Protein AF-A0A5N3VPN5-F1 (afdb_monomer_lite)

Foldseek 3Di:
DDPFPAPPVNQWGFAQDEDPQWDFDDQDPVRGTTTGGPV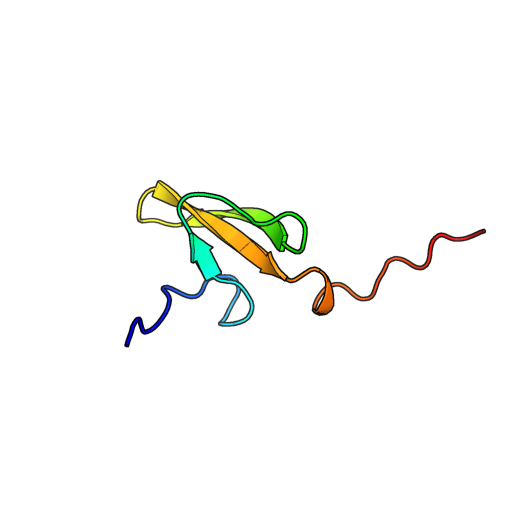PPPPPPPPD

Sequence (48 aa):
RSEFKRCWNGQGACRTYCTKYETYMHLCPDATLCCLPYGLKPVKTQKV

Radius of gyration: 11.73 Å; chains: 1; bounding box: 20×20×42 Å

Organism: Muntiacus muntjak (NCBI:txid9888)

InterPro domains:
  IPR025933 Beta-defensin domain [PF13841] (6-35)

pLDDT: mean 73.5, std 15.04, range [44.44, 88.44]

Structure (mmCIF, N/CA/C/O backbone):
data_AF-A0A5N3VPN5-F1
#
_entry.id   AF-A0A5N3VPN5-F1
#
loop_
_atom_site.group_PDB
_atom_site.id
_atom_site.type_symbol
_atom_site.label_atom_id
_atom_site.label_alt_id
_atom_site.label_comp_id
_atom_site.label_asym_id
_atom_site.label_entity_id
_atom_site.label_seq_id
_atom_site.pdbx_PDB_ins_code
_atom_site.Cartn_x
_atom_site.Cartn_y
_atom_site.Cartn_z
_atom_site.occupancy
_atom_site.B_iso_or_equiv
_atom_site.auth_seq_id
_atom_site.auth_comp_id
_atom_site.auth_asym_id
_atom_site.auth_atom_id
_atom_site.pdbx_PDB_model_num
ATOM 1 N N . ARG A 1 1 ? -9.847 -6.462 -17.386 1.00 47.00 1 ARG A N 1
ATOM 2 C CA . ARG A 1 1 ? -10.243 -6.727 -15.981 1.00 47.00 1 ARG A CA 1
ATOM 3 C C . ARG A 1 1 ? -8.980 -7.181 -15.265 1.00 47.00 1 ARG A C 1
ATOM 5 O O . ARG A 1 1 ? -8.608 -8.325 -15.438 1.00 47.00 1 ARG A O 1
ATOM 12 N N . SER A 1 2 ? -8.244 -6.262 -14.633 1.00 49.59 2 SER A N 1
ATOM 13 C CA . SER A 1 2 ? -6.873 -6.517 -14.172 1.00 49.59 2 SER A CA 1
ATOM 14 C C . SER A 1 2 ? -6.828 -7.677 -13.183 1.00 49.59 2 SER A C 1
AT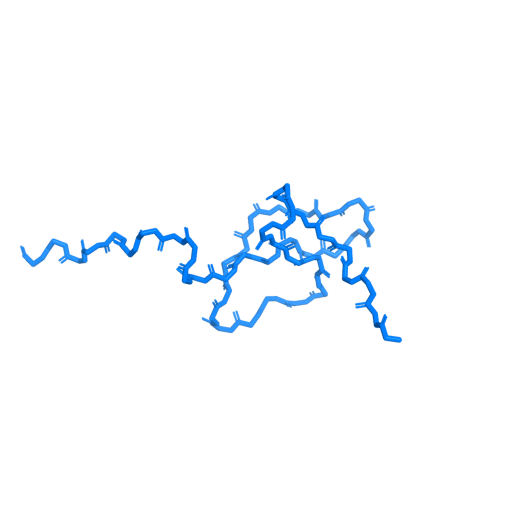OM 16 O O . SER A 1 2 ? -7.323 -7.564 -12.064 1.00 49.59 2 SER A O 1
ATOM 18 N N . GLU A 1 3 ? -6.242 -8.789 -13.608 1.00 48.59 3 GLU A N 1
ATOM 19 C CA . GLU A 1 3 ? -5.841 -9.922 -12.777 1.00 48.59 3 GLU A CA 1
ATOM 20 C C . GLU A 1 3 ? -4.652 -9.476 -11.929 1.00 48.59 3 GLU A C 1
ATOM 22 O O . GLU A 1 3 ? -3.505 -9.793 -12.223 1.00 48.59 3 GLU A O 1
ATOM 27 N N . PHE A 1 4 ? -4.953 -8.611 -10.951 1.00 58.12 4 PHE A N 1
ATOM 28 C CA . PHE A 1 4 ? -4.022 -7.965 -10.034 1.00 58.12 4 PHE A CA 1
ATOM 29 C C . PHE A 1 4 ? -2.826 -8.871 -9.776 1.00 58.12 4 PHE A C 1
ATOM 31 O O . PHE A 1 4 ? -3.006 -9.982 -9.285 1.00 58.12 4 PHE A O 1
ATOM 38 N N . LYS A 1 5 ? -1.627 -8.391 -10.115 1.00 69.12 5 LYS A N 1
ATOM 39 C CA . LYS A 1 5 ? -0.358 -8.996 -9.718 1.00 69.12 5 LYS A CA 1
ATOM 40 C C . LYS A 1 5 ? -0.406 -9.156 -8.204 1.00 69.12 5 LYS A C 1
ATOM 42 O O . LYS A 1 5 ? -0.231 -8.188 -7.470 1.00 69.12 5 LYS A O 1
ATOM 47 N N . ARG A 1 6 ? -0.825 -10.323 -7.730 1.00 75.56 6 ARG A N 1
ATOM 48 C CA . ARG A 1 6 ? -1.046 -10.552 -6.310 1.00 75.56 6 ARG A CA 1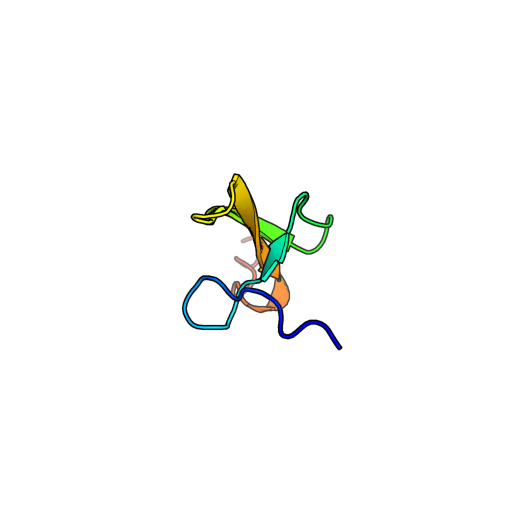
A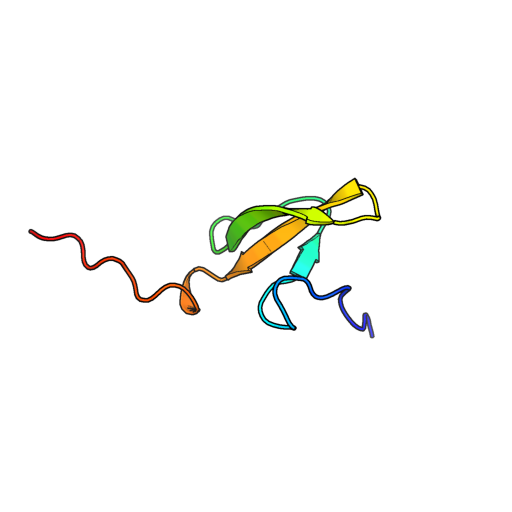TOM 49 C C . ARG A 1 6 ? 0.289 -10.914 -5.687 1.00 75.56 6 ARG A C 1
ATOM 51 O O . ARG A 1 6 ? 1.036 -11.720 -6.230 1.00 75.56 6 ARG A O 1
ATOM 58 N N . CYS A 1 7 ? 0.569 -10.331 -4.538 1.00 81.12 7 CYS A N 1
ATOM 59 C CA . CYS A 1 7 ? 1.705 -10.690 -3.705 1.00 81.12 7 CYS A CA 1
ATOM 60 C C . CYS A 1 7 ? 1.207 -11.440 -2.464 1.00 81.12 7 CYS A C 1
ATOM 62 O O . CYS A 1 7 ? 0.000 -11.622 -2.279 1.00 81.12 7 CYS A O 1
ATOM 64 N N . TRP A 1 8 ? 2.124 -11.916 -1.622 1.00 78.88 8 TRP A N 1
ATOM 65 C CA . TRP A 1 8 ? 1.773 -12.605 -0.375 1.00 78.88 8 TRP A CA 1
ATOM 66 C C . TRP A 1 8 ? 0.790 -13.781 -0.577 1.00 78.88 8 TRP A C 1
ATOM 68 O O . TRP A 1 8 ? -0.252 -13.879 0.073 1.00 78.88 8 TRP A O 1
ATOM 78 N N . ASN A 1 9 ? 1.095 -14.658 -1.541 1.00 77.81 9 ASN A N 1
ATOM 79 C CA . ASN A 1 9 ? 0.289 -15.837 -1.882 1.00 77.81 9 ASN A CA 1
ATOM 80 C C . ASN A 1 9 ? -1.168 -15.531 -2.292 1.00 77.81 9 ASN A C 1
ATOM 82 O O . ASN A 1 9 ? -2.087 -16.274 -1.961 1.00 77.81 9 ASN A O 1
ATOM 86 N N . GLY A 1 10 ? -1.409 -14.405 -2.968 1.00 79.25 10 GLY A N 1
ATOM 87 C CA . GLY A 1 10 ? -2.762 -14.032 -3.388 1.00 79.25 10 GLY A CA 1
ATOM 88 C C . GLY A 1 10 ? -3.483 -13.064 -2.448 1.00 79.25 10 GLY A C 1
ATOM 89 O O . GLY A 1 10 ? -4.529 -12.539 -2.821 1.00 79.25 10 GLY A O 1
ATOM 90 N N . GLN A 1 11 ? -2.939 -12.831 -1.251 1.00 79.44 11 GLN A N 1
ATOM 91 C CA . GLN A 1 11 ? -3.570 -12.017 -0.207 1.00 79.44 11 GLN A CA 1
ATOM 92 C C . GLN A 1 11 ? -3.307 -10.518 -0.378 1.00 79.44 11 GLN A C 1
ATOM 94 O O . GLN A 1 11 ? -4.105 -9.696 0.068 1.00 79.44 11 GLN A O 1
ATOM 99 N N . GLY A 1 12 ? -2.187 -10.157 -1.006 1.00 84.00 12 GLY A N 1
ATOM 100 C CA . GLY A 1 12 ? -1.810 -8.774 -1.285 1.00 84.00 12 GLY A CA 1
ATOM 101 C C . GLY A 1 12 ? -1.918 -8.436 -2.760 1.00 84.00 12 GLY A C 1
ATOM 102 O O . GLY A 1 12 ? -1.981 -9.319 -3.614 1.00 84.00 12 GLY A O 1
ATOM 103 N N . ALA A 1 13 ? -1.905 -7.147 -3.069 1.00 86.94 13 ALA A N 1
ATOM 104 C CA . ALA A 1 13 ? -1.895 -6.626 -4.425 1.00 86.94 13 ALA A CA 1
ATOM 105 C C . ALA A 1 13 ? -0.645 -5.772 -4.651 1.00 86.94 13 ALA A C 1
ATOM 107 O O . ALA A 1 13 ? -0.359 -4.851 -3.891 1.00 86.94 13 ALA A O 1
ATOM 108 N N . CYS A 1 14 ? 0.080 -6.050 -5.726 1.00 86.00 14 CYS A N 1
ATOM 109 C CA . CYS A 1 14 ? 1.133 -5.186 -6.229 1.00 86.00 14 CYS A CA 1
ATOM 110 C C . CYS A 1 14 ? 0.500 -3.944 -6.870 1.00 86.00 14 CYS A C 1
ATOM 112 O O . CYS A 1 14 ? -0.264 -4.050 -7.835 1.00 86.00 14 CYS A O 1
ATOM 114 N N . ARG A 1 15 ? 0.798 -2.767 -6.320 1.00 84.88 15 ARG A N 1
ATOM 115 C CA . ARG A 1 15 ? 0.302 -1.456 -6.763 1.00 84.88 15 ARG A CA 1
ATOM 116 C C . ARG A 1 15 ? 1.428 -0.428 -6.726 1.00 84.88 15 ARG A C 1
ATOM 118 O O . ARG A 1 15 ? 2.386 -0.589 -5.990 1.00 84.88 15 ARG A O 1
ATOM 125 N N . THR A 1 16 ? 1.338 0.6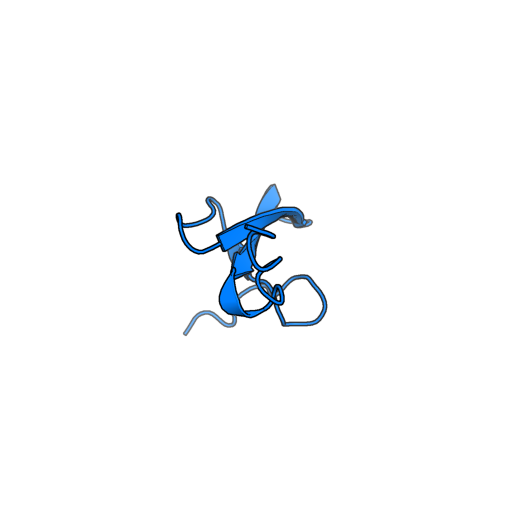59 -7.481 1.00 85.88 16 THR A N 1
ATOM 126 C CA . THR A 1 16 ? 2.326 1.754 -7.393 1.00 85.88 16 THR A CA 1
ATOM 127 C C . THR A 1 16 ? 2.288 2.490 -6.051 1.00 85.88 16 THR A C 1
ATOM 129 O O . THR A 1 16 ? 3.313 2.999 -5.614 1.00 85.88 16 THR A O 1
ATOM 132 N N . TYR A 1 17 ? 1.137 2.511 -5.375 1.00 83.56 17 TYR A N 1
ATOM 133 C CA . TYR A 1 17 ? 0.966 3.056 -4.029 1.00 83.56 17 TYR A CA 1
ATOM 134 C C . TYR A 1 17 ? -0.007 2.195 -3.219 1.00 83.56 17 TYR A C 1
ATOM 136 O O . TYR A 1 17 ? -0.966 1.646 -3.770 1.00 83.56 17 TYR A O 1
ATOM 144 N N . CYS A 1 18 ? 0.227 2.096 -1.911 1.00 82.38 18 CYS A N 1
ATOM 145 C CA . CYS A 1 18 ? -0.720 1.470 -0.993 1.00 82.38 18 CYS A CA 1
ATOM 146 C C . CYS A 1 18 ? -1.771 2.485 -0.556 1.00 82.38 18 CYS A C 1
ATOM 148 O O . CYS A 1 18 ? -1.464 3.645 -0.281 1.00 82.38 18 CYS A O 1
ATOM 150 N N . THR A 1 19 ? -3.026 2.055 -0.503 1.00 82.94 19 THR A N 1
ATOM 151 C CA . THR A 1 19 ? -4.100 2.873 0.061 1.00 82.94 19 THR A CA 1
ATOM 152 C C . THR A 1 19 ? -3.958 2.960 1.582 1.00 82.94 19 THR A C 1
ATOM 154 O O . THR A 1 19 ? -3.289 2.136 2.201 1.00 82.94 19 THR A O 1
ATOM 157 N N . LYS A 1 20 ? -4.643 3.914 2.228 1.00 83.25 20 LYS A N 1
ATOM 158 C CA . LYS A 1 20 ? -4.637 4.031 3.702 1.00 83.25 20 LYS A CA 1
ATOM 159 C C . LYS A 1 20 ? -5.157 2.781 4.433 1.00 83.25 20 LYS A C 1
ATOM 161 O O . LYS A 1 20 ? -4.953 2.648 5.633 1.00 83.25 20 LYS A O 1
ATOM 166 N N . TYR A 1 21 ? -5.876 1.909 3.723 1.00 80.81 21 TYR A N 1
ATOM 167 C CA . TYR A 1 21 ? -6.410 0.646 4.234 1.00 80.81 21 TYR A CA 1
ATOM 168 C C . TYR A 1 21 ? -5.520 -0.556 3.893 1.00 80.81 21 TYR A C 1
ATOM 170 O O . TYR A 1 21 ? -5.892 -1.698 4.168 1.00 80.81 21 TYR A O 1
ATOM 178 N N . GLU A 1 22 ? -4.340 -0.312 3.334 1.00 85.25 22 GLU A N 1
ATOM 179 C CA . GLU A 1 22 ? -3.344 -1.325 3.042 1.00 85.25 22 GLU A CA 1
ATOM 180 C C . GLU A 1 22 ? -2.041 -1.013 3.779 1.00 85.25 22 GLU A C 1
ATOM 182 O O . GLU A 1 22 ? -1.702 0.134 4.059 1.00 85.25 22 GLU A O 1
ATOM 187 N N . THR A 1 23 ? -1.283 -2.058 4.077 1.00 83.31 23 THR A N 1
ATOM 188 C CA . THR A 1 23 ? 0.052 -1.959 4.641 1.00 83.31 23 THR A CA 1
ATOM 189 C C . THR A 1 23 ? 1.061 -2.354 3.575 1.00 83.31 23 THR A C 1
ATOM 191 O O . THR A 1 23 ? 0.890 -3.359 2.879 1.00 83.31 23 THR A O 1
ATOM 194 N N . TYR A 1 24 ? 2.117 -1.561 3.443 1.00 85.81 24 TYR A N 1
ATOM 195 C CA . TYR A 1 24 ? 3.252 -1.938 2.619 1.00 85.81 24 TYR A CA 1
ATOM 196 C C . TYR A 1 24 ? 3.996 -3.109 3.269 1.00 85.81 24 TYR A C 1
ATOM 198 O O . TYR A 1 24 ? 4.281 -3.075 4.468 1.00 85.81 24 TYR A O 1
ATOM 206 N N . MET A 1 25 ? 4.313 -4.136 2.480 1.00 83.31 25 MET A N 1
ATOM 207 C CA . MET A 1 25 ? 5.171 -5.239 2.921 1.00 83.31 25 MET A CA 1
ATOM 208 C C . MET A 1 25 ? 6.526 -5.264 2.224 1.00 83.31 25 MET A C 1
ATOM 210 O O . MET A 1 25 ? 7.551 -5.269 2.898 1.00 83.31 25 MET A O 1
ATOM 214 N N . HIS A 1 26 ? 6.539 -5.331 0.892 1.00 86.62 26 HIS A N 1
ATOM 215 C CA . HIS A 1 26 ? 7.764 -5.456 0.099 1.00 86.62 26 HIS A CA 1
ATOM 216 C C . HIS A 1 26 ? 7.573 -4.883 -1.307 1.00 86.62 26 HIS A C 1
ATOM 218 O O . HIS A 1 26 ? 6.447 -4.639 -1.732 1.00 86.62 26 HIS A O 1
ATOM 224 N N . LEU A 1 27 ? 8.652 -4.692 -2.063 1.00 86.19 27 LEU A N 1
ATOM 225 C CA . LEU A 1 27 ? 8.557 -4.375 -3.487 1.00 86.19 27 LEU A CA 1
ATOM 226 C C . LEU A 1 27 ? 8.284 -5.653 -4.282 1.00 86.19 27 LEU A C 1
ATOM 228 O O . LEU A 1 27 ? 8.930 -6.683 -4.084 1.00 86.19 27 LEU A O 1
ATOM 232 N N . CYS A 1 28 ? 7.297 -5.597 -5.162 1.00 84.81 28 CYS A N 1
ATOM 233 C CA . CYS A 1 28 ? 7.067 -6.611 -6.176 1.00 84.81 28 CYS A CA 1
ATOM 234 C C . CYS A 1 28 ? 8.160 -6.533 -7.256 1.00 84.81 28 CYS A C 1
ATOM 236 O O . CYS A 1 28 ? 8.759 -5.470 -7.442 1.00 84.81 28 CYS A O 1
ATOM 238 N N . PRO A 1 29 ? 8.394 -7.623 -8.007 1.00 83.44 29 PRO A N 1
ATOM 239 C CA . PRO A 1 29 ? 9.415 -7.670 -9.060 1.00 83.44 29 PRO A CA 1
ATOM 240 C C . PRO A 1 29 ? 9.214 -6.623 -10.167 1.00 83.44 29 PRO A C 1
ATOM 242 O O . PRO A 1 29 ? 10.162 -6.254 -10.845 1.00 83.44 29 PRO A O 1
ATOM 245 N N . ASP A 1 30 ? 8.002 -6.090 -10.308 1.00 79.94 30 ASP A N 1
ATOM 246 C CA . ASP A 1 30 ? 7.660 -5.025 -11.253 1.00 79.94 30 ASP A CA 1
ATOM 247 C C . ASP A 1 30 ? 7.906 -3.599 -10.725 1.00 79.94 30 ASP A C 1
ATOM 249 O O . ASP A 1 30 ? 7.305 -2.649 -11.221 1.00 79.94 30 ASP A O 1
ATOM 253 N N . ALA A 1 31 ? 8.719 -3.439 -9.673 1.00 83.19 31 ALA A N 1
ATOM 254 C CA . ALA A 1 31 ? 8.981 -2.168 -8.980 1.00 83.19 31 ALA A CA 1
ATOM 255 C C . ALA A 1 31 ? 7.742 -1.489 -8.354 1.00 83.19 31 ALA A C 1
ATOM 257 O O . ALA A 1 31 ? 7.799 -0.354 -7.885 1.00 83.19 31 ALA A O 1
ATOM 258 N N . THR A 1 32 ? 6.613 -2.191 -8.295 1.00 86.62 32 THR A N 1
ATOM 259 C CA . THR A 1 32 ? 5.406 -1.768 -7.577 1.00 86.62 32 THR A CA 1
ATOM 260 C C . THR A 1 32 ? 5.461 -2.209 -6.114 1.00 86.62 32 THR A C 1
ATOM 262 O O . THR A 1 32 ? 6.052 -3.232 -5.793 1.00 86.62 32 THR A O 1
ATOM 265 N N . LEU A 1 33 ? 4.786 -1.502 -5.220 1.00 88.31 33 LEU A N 1
ATOM 266 C CA . LEU A 1 33 ? 4.644 -1.841 -3.807 1.00 88.31 33 LEU A CA 1
ATOM 267 C C . LEU A 1 33 ? 3.642 -2.995 -3.609 1.00 88.31 33 LEU A C 1
ATOM 269 O O . LEU A 1 33 ? 2.506 -2.935 -4.075 1.00 88.31 33 LEU A O 1
ATOM 273 N N . CYS A 1 34 ? 4.038 -4.048 -2.894 1.00 88.44 34 CYS A N 1
ATOM 274 C CA . CYS A 1 34 ? 3.123 -5.069 -2.391 1.00 88.44 34 CYS A CA 1
ATOM 275 C C . CYS A 1 34 ? 2.322 -4.493 -1.224 1.00 88.44 34 CYS A C 1
ATOM 277 O O . CYS A 1 34 ? 2.855 -4.268 -0.131 1.00 88.44 34 CYS A O 1
ATOM 279 N N . CYS A 1 35 ? 1.038 -4.276 -1.475 1.00 87.81 35 CYS A N 1
ATOM 280 C CA . CYS A 1 35 ? 0.084 -3.717 -0.537 1.00 87.81 35 CYS A CA 1
ATOM 281 C C . CYS A 1 35 ? -0.830 -4.826 -0.018 1.00 87.81 35 CYS A C 1
ATOM 283 O O . CYS A 1 35 ? -1.484 -5.525 -0.793 1.00 87.81 35 CYS A O 1
ATOM 285 N N . LEU A 1 36 ? -0.872 -4.999 1.301 1.00 84.62 36 LEU A N 1
ATOM 286 C CA . LEU A 1 36 ? -1.749 -5.963 1.961 1.00 84.62 36 LEU A CA 1
ATOM 287 C C . LEU A 1 36 ? -2.909 -5.258 2.665 1.00 84.62 36 LEU A C 1
ATOM 289 O O . LEU A 1 36 ? -2.640 -4.391 3.495 1.00 84.62 36 LEU A O 1
ATOM 293 N N . PRO A 1 37 ? -4.174 -5.643 2.426 1.00 81.38 37 PRO A N 1
ATOM 294 C CA . PRO A 1 37 ? -5.313 -5.071 3.139 1.00 81.38 37 PRO A CA 1
ATOM 295 C C . PRO A 1 37 ? -5.185 -5.277 4.654 1.00 81.38 37 PRO A C 1
ATOM 297 O O . PRO A 1 37 ? -4.924 -6.393 5.108 1.00 81.38 37 PRO A O 1
ATOM 300 N N . TYR A 1 38 ? -5.436 -4.238 5.460 1.00 70.62 38 TYR A N 1
ATOM 301 C CA . TYR A 1 38 ? -5.413 -4.357 6.927 1.00 70.62 38 TYR A CA 1
ATOM 302 C C . TYR A 1 38 ? -6.408 -5.393 7.463 1.00 70.62 38 TYR A C 1
ATOM 304 O O . TYR A 1 38 ? -6.164 -5.945 8.528 1.00 70.62 38 TYR A O 1
ATOM 312 N N . GLY A 1 39 ? -7.475 -5.714 6.721 1.00 61.91 39 GLY A N 1
ATOM 313 C CA . GLY A 1 39 ? -8.445 -6.751 7.096 1.00 61.91 39 GLY A CA 1
ATOM 314 C C . GLY A 1 39 ? -7.889 -8.182 7.133 1.00 61.91 39 GLY A C 1
ATOM 315 O O . GLY A 1 39 ? -8.559 -9.069 7.645 1.00 61.91 39 GLY A O 1
ATOM 316 N N . LEU A 1 40 ? -6.677 -8.412 6.612 1.00 58.41 40 LEU A N 1
ATOM 317 C CA . LEU A 1 40 ? -5.973 -9.701 6.677 1.00 58.41 40 LEU A CA 1
ATOM 318 C C . LEU A 1 40 ? -4.936 -9.770 7.797 1.00 58.41 40 LEU A C 1
ATOM 320 O O . LEU A 1 40 ? -4.486 -10.858 8.152 1.00 58.41 40 LEU A O 1
ATOM 324 N N . LYS A 1 41 ? -4.557 -8.631 8.385 1.00 49.91 41 LYS A N 1
ATOM 325 C CA . LYS A 1 41 ? -3.904 -8.683 9.687 1.00 49.91 41 LYS A CA 1
ATOM 326 C C . LYS A 1 41 ? -5.030 -8.915 10.692 1.00 49.91 41 LYS A C 1
ATOM 328 O O . LYS A 1 41 ? -5.948 -8.094 10.710 1.00 49.91 41 LYS A O 1
ATOM 333 N N . PRO A 1 42 ? -4.994 -9.963 11.545 1.00 46.44 42 PRO A N 1
ATOM 334 C CA . PRO A 1 42 ? -5.742 -9.871 12.785 1.00 46.44 42 PRO A CA 1
ATOM 335 C C . PRO A 1 42 ? -5.272 -8.555 13.372 1.00 46.44 42 PRO A C 1
ATOM 337 O O . PRO A 1 42 ? -4.064 -8.360 13.561 1.00 46.44 42 PRO A O 1
ATOM 340 N N . VAL A 1 43 ? -6.200 -7.603 13.485 1.00 51.59 43 VAL A N 1
ATOM 341 C CA . VAL A 1 43 ? -5.957 -6.338 14.158 1.00 51.59 43 VAL A CA 1
ATOM 342 C C . VAL A 1 43 ? -5.177 -6.765 15.386 1.00 51.59 43 VAL A C 1
ATOM 344 O O . VAL A 1 43 ? -5.663 -7.606 16.148 1.00 51.59 43 VAL A O 1
ATOM 347 N N . LYS A 1 44 ? -3.920 -6.323 15.527 1.00 52.75 44 LYS A N 1
ATOM 348 C CA . LYS A 1 44 ? -3.333 -6.321 1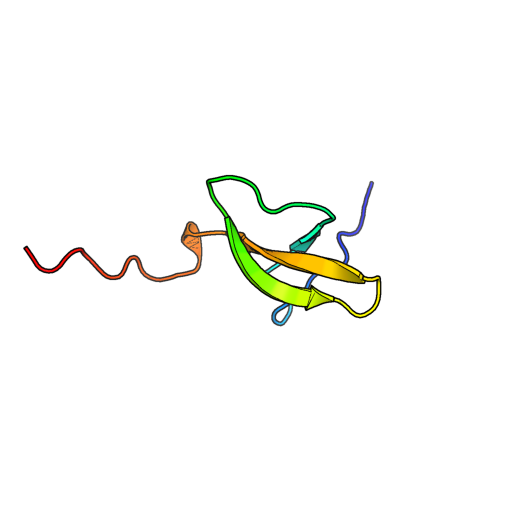6.857 1.00 52.75 44 LYS A CA 1
ATOM 349 C C . LYS A 1 44 ? -4.290 -5.401 17.578 1.00 52.75 44 LYS A C 1
ATOM 351 O O . LYS A 1 44 ? -4.175 -4.188 17.425 1.00 52.75 44 LYS A O 1
ATOM 356 N N . THR A 1 45 ? -5.316 -6.004 18.187 1.00 48.19 45 THR A N 1
ATOM 357 C CA . THR A 1 45 ? -6.187 -5.409 19.172 1.00 48.19 45 THR A CA 1
ATOM 358 C C . THR A 1 45 ? -5.235 -4.543 19.933 1.00 48.19 45 THR A C 1
ATOM 360 O O . THR A 1 45 ? -4.250 -5.052 20.478 1.00 48.19 45 THR A O 1
ATOM 363 N N . GLN A 1 46 ? -5.434 -3.237 19.785 1.00 52.41 46 GLN A N 1
ATOM 364 C CA . GLN A 1 46 ? -4.824 -2.272 20.661 1.00 52.41 46 GLN A CA 1
ATOM 365 C C . GLN A 1 46 ? -5.063 -2.874 22.039 1.00 52.41 46 GLN A C 1
ATOM 367 O O . GLN A 1 46 ? -6.215 -3.010 22.452 1.00 52.41 46 GLN A O 1
ATOM 372 N N . LYS A 1 47 ? -4.009 -3.433 22.644 1.00 44.44 47 LYS A N 1
ATOM 373 C CA . LYS A 1 47 ? -4.070 -3.814 24.042 1.00 44.44 47 LYS A CA 1
ATOM 374 C C . LYS A 1 47 ? -4.196 -2.463 24.724 1.00 44.44 47 LYS A C 1
ATOM 376 O O . LYS A 1 47 ? -3.208 -1.737 24.803 1.00 44.44 47 LYS A O 1
ATOM 381 N N . VAL A 1 48 ? -5.451 -2.104 24.991 1.00 47.06 48 VAL A N 1
ATOM 382 C CA . VAL A 1 48 ? -5.848 -1.127 26.000 1.00 47.06 48 VAL A CA 1
ATOM 383 C C . VAL A 1 48 ? -5.126 -1.481 27.289 1.00 47.06 48 VAL A C 1
ATOM 385 O O . VAL A 1 48 ? -5.035 -2.700 27.580 1.00 47.06 48 VAL A O 1
#

Secondary structure (DSSP, 8-state):
-----EEGGGTEEEESS--TTEEEEEE-TTS-EEEEEGGGS-------